Protein AF-A0A9Q9VD80-F1 (afdb_monomer)

Nearest PDB structures (foldseek):
  3ktr-assembly1_A  TM=9.988E-01  e=7.531E-08  Homo sapiens
  7bn3-assembly1_A  TM=9.662E-01  e=5.902E-08  Homo sapiens
  2x04-assembly2_A  TM=9.852E-01  e=6.667E-08  Homo sapiens
  3kuj-assembly1_A  TM=9.696E-01  e=1.767E-07  Homo sapiens
  4ive-assembly1_A  TM=9.816E-01  e=1.789E-06  Homo sapiens

Solvent-accessible surface area (backbone atoms only — not comparable to full-atom values): 4441 Å² total; per-residue (Å²): 122,70,90,80,49,59,72,70,55,42,46,51,57,50,40,69,62,47,33,63,62,40,31,74,76,37,66,92,49,18,72,61,44,40,56,59,57,61,74,50,58,68,71,59,54,51,49,29,74,75,28,69,67,57,35,50,55,52,50,53,52,44,50,52,52,53,50,54,50,52,54,50,58,62,74,75,107

Sequence (77 aa):
MLAAAPLKEQKQLLGERLYPLIQALHPNLAGKITGMLLEIDNSELLHMLESPESLHSKVEEAVAVLQAHQAKELSAK

Mean predicted aligned error: 5.1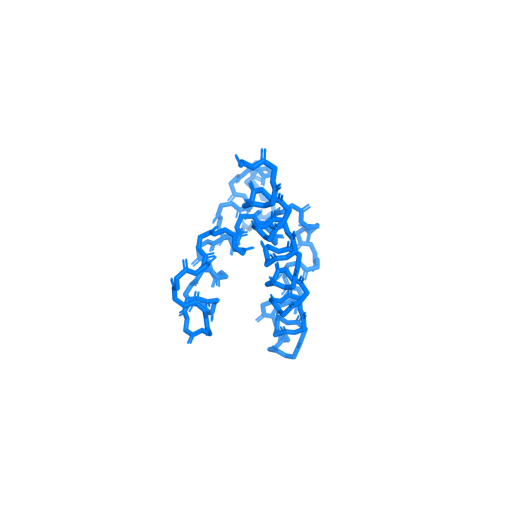9 Å

Foldseek 3Di:
DLVPDDLVVSLVVLLVLLQVVLCVVPVPCSVVLSVVCSVDDSVLSVVCSVDVVSVVVSSVVSVVVVVVVVVVVVVVD

Secondary structure (DSSP, 8-state):
-GGGS-HHHHHHHHHHHHHHHHHHH-TTTHHHHHHHHTTS-HHHHHHHHH-HHHHHHHHHHHHHHHHHHHHHHHHT-

Organism: Cyprinus carpio (NCBI:txid7962)

InterPro do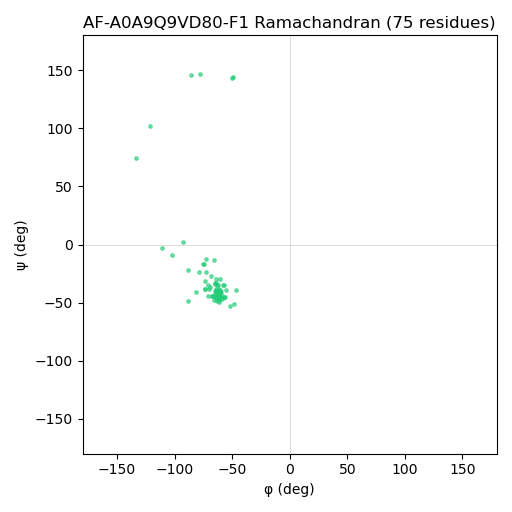mains:
  IPR002004 Polyadenylate-binding protein/Hyperplastic disc protein, C-terminal [PF00658] (1-66)
  IPR002004 Polyadenylate-binding protein/Hyperplastic disc protein, C-terminal [PS51309] (1-71)
  IPR002004 Polyadenylate-binding protein/Hyperplastic disc protein, C-terminal [SM00517] (6-69)
  IPR036053 PABC (PABP) domain [SSF63570] (1-73)

pLDDT: mean 88.4, std 11.12, range [51.0, 96.31]

Structure (mmCIF, N/CA/C/O backbone):
data_AF-A0A9Q9VD80-F1
#
_entry.id   AF-A0A9Q9VD80-F1
#
loop_
_atom_site.group_PD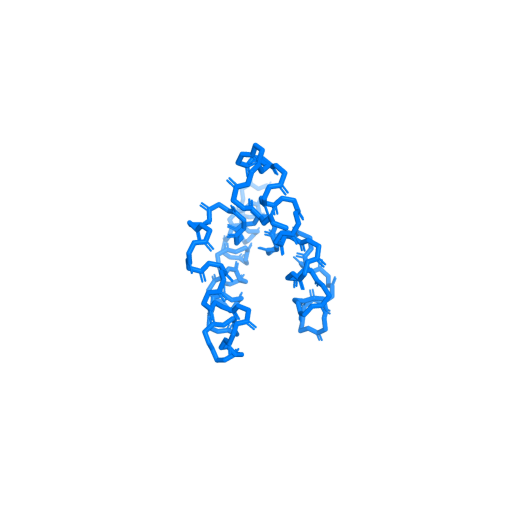B
_atom_site.id
_atom_site.type_symbol
_atom_site.label_atom_id
_atom_site.label_alt_id
_atom_site.label_comp_id
_atom_site.label_asym_id
_atom_site.label_entity_id
_atom_site.label_seq_id
_atom_site.pdbx_PDB_ins_code
_atom_site.Cartn_x
_atom_site.Cartn_y
_atom_site.Cartn_z
_atom_site.occupancy
_atom_site.B_iso_or_equiv
_atom_site.auth_seq_id
_atom_site.auth_comp_id
_atom_site.auth_asym_id
_atom_site.auth_atom_id
_atom_site.pdbx_PDB_model_num
ATOM 1 N N . MET A 1 1 ? 9.819 7.020 -18.552 1.00 51.00 1 MET A N 1
ATOM 2 C CA . MET A 1 1 ? 11.062 6.753 -17.799 1.00 51.00 1 MET A CA 1
ATOM 3 C C . MET A 1 1 ? 10.804 7.051 -16.329 1.00 51.00 1 MET A C 1
ATOM 5 O O . MET A 1 1 ? 10.752 8.216 -15.974 1.00 51.00 1 MET A O 1
ATOM 9 N N . LEU A 1 2 ? 10.578 6.031 -15.495 1.00 52.22 2 LEU A N 1
ATOM 10 C CA . LEU A 1 2 ? 10.359 6.214 -14.047 1.00 52.22 2 LEU A CA 1
ATOM 11 C C . LEU A 1 2 ? 11.657 6.591 -13.302 1.00 52.22 2 LEU A C 1
ATOM 13 O O . LEU A 1 2 ? 11.597 7.246 -12.273 1.00 52.22 2 LEU A O 1
ATOM 17 N N . ALA A 1 3 ? 12.828 6.257 -13.858 1.00 56.34 3 ALA A N 1
ATOM 18 C CA . ALA A 1 3 ? 14.133 6.459 -13.218 1.00 56.34 3 ALA A CA 1
ATOM 19 C C . ALA A 1 3 ? 14.627 7.923 -13.150 1.00 56.34 3 ALA A C 1
ATOM 21 O O . ALA A 1 3 ? 15.590 8.195 -12.444 1.00 56.34 3 ALA A O 1
ATOM 22 N N . ALA A 1 4 ? 13.999 8.857 -13.876 1.00 60.12 4 ALA A N 1
ATOM 23 C CA . ALA A 1 4 ? 14.420 10.265 -13.940 1.00 60.12 4 ALA A CA 1
ATOM 24 C C . ALA A 1 4 ? 13.561 11.212 -13.079 1.00 60.12 4 ALA A C 1
ATOM 26 O O . ALA A 1 4 ? 13.899 12.384 -12.936 1.00 60.12 4 ALA A O 1
ATOM 27 N N . ALA A 1 5 ? 12.450 10.718 -12.527 1.00 61.84 5 ALA A N 1
ATOM 28 C CA . ALA A 1 5 ? 11.552 11.504 -11.691 1.00 61.84 5 ALA A CA 1
ATOM 29 C C . ALA A 1 5 ? 12.036 11.501 -10.226 1.00 61.84 5 ALA A C 1
ATOM 31 O O . ALA A 1 5 ? 12.554 10.475 -9.768 1.00 61.84 5 ALA A O 1
ATOM 32 N N . PRO A 1 6 ? 11.855 12.595 -9.462 1.00 77.25 6 PRO A N 1
ATOM 33 C CA . PRO A 1 6 ? 12.066 12.606 -8.016 1.00 77.25 6 PRO A CA 1
ATOM 34 C C . PRO A 1 6 ? 11.346 11.432 -7.335 1.00 77.25 6 PRO A C 1
ATOM 36 O O . PRO A 1 6 ? 10.233 11.079 -7.721 1.00 77.25 6 PRO A O 1
ATOM 39 N N . LEU A 1 7 ? 11.939 10.849 -6.286 1.00 75.81 7 LEU A N 1
ATOM 40 C CA . LEU A 1 7 ? 11.386 9.687 -5.558 1.00 75.81 7 LEU A CA 1
ATOM 41 C C . LEU A 1 7 ? 9.893 9.832 -5.213 1.00 75.81 7 LEU A C 1
ATOM 43 O O . LEU A 1 7 ? 9.127 8.880 -5.345 1.00 75.81 7 LEU A O 1
ATOM 47 N N . LYS A 1 8 ? 9.469 11.042 -4.834 1.00 79.38 8 LYS A N 1
ATOM 48 C CA . LYS A 1 8 ? 8.071 11.368 -4.532 1.00 79.38 8 LYS A CA 1
ATOM 49 C C . LYS A 1 8 ? 7.137 11.188 -5.738 1.00 79.38 8 LYS A C 1
ATOM 51 O O . LYS A 1 8 ? 6.046 10.651 -5.581 1.00 79.38 8 LYS A O 1
ATOM 56 N N . GLU A 1 9 ? 7.561 11.598 -6.929 1.00 86.06 9 GLU A N 1
ATOM 57 C CA . GLU A 1 9 ? 6.779 11.418 -8.159 1.00 86.06 9 GLU A CA 1
ATOM 58 C C . GLU A 1 9 ? 6.702 9.943 -8.559 1.00 86.06 9 GLU A C 1
ATOM 60 O O . GLU A 1 9 ? 5.647 9.477 -8.979 1.00 86.06 9 GLU A O 1
ATOM 65 N N . GLN A 1 10 ? 7.777 9.172 -8.359 1.00 86.88 10 GLN A N 1
ATOM 66 C CA . GLN A 1 10 ? 7.751 7.727 -8.614 1.00 86.88 10 GLN A CA 1
ATOM 67 C C . 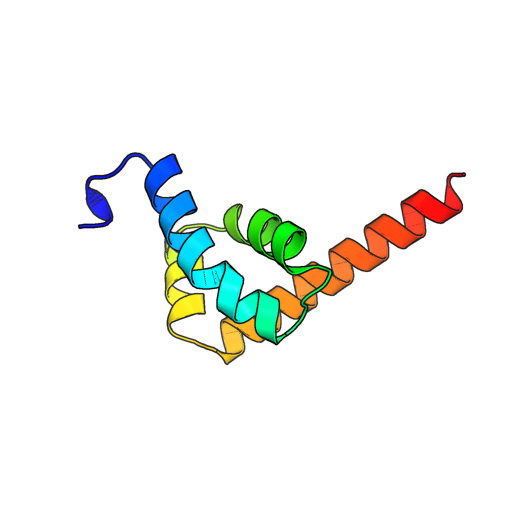GLN A 1 10 ? 6.710 7.023 -7.736 1.00 86.88 10 GLN A C 1
ATOM 69 O O . GLN A 1 10 ? 5.918 6.227 -8.235 1.00 86.88 10 GLN A O 1
ATOM 74 N N . LYS A 1 11 ? 6.673 7.357 -6.441 1.00 89.81 11 LYS A N 1
ATOM 75 C CA . LYS A 1 11 ? 5.673 6.841 -5.496 1.00 89.81 11 LYS A CA 1
ATOM 76 C C . LYS A 1 11 ? 4.258 7.233 -5.895 1.00 89.81 11 LYS A C 1
ATOM 78 O O . LYS A 1 11 ? 3.363 6.398 -5.849 1.00 89.81 11 LYS A O 1
ATOM 83 N N . GLN A 1 12 ? 4.059 8.475 -6.326 1.00 90.94 12 GLN A N 1
ATOM 84 C CA . GLN A 1 12 ? 2.754 8.939 -6.784 1.00 90.94 12 GLN A CA 1
ATOM 85 C C . GLN A 1 12 ? 2.270 8.138 -8.000 1.00 90.94 12 GLN A C 1
ATOM 87 O O . GLN A 1 12 ? 1.151 7.632 -7.989 1.00 90.94 12 GLN A O 1
ATOM 92 N N . LEU A 1 13 ? 3.140 7.924 -8.991 1.00 92.50 13 LEU A N 1
ATOM 93 C CA . LEU A 1 13 ? 2.822 7.112 -10.168 1.00 92.50 13 LEU A CA 1
ATOM 94 C C . LEU A 1 13 ? 2.538 5.648 -9.807 1.00 92.50 13 LEU A C 1
ATOM 96 O O . LEU A 1 13 ? 1.619 5.050 -10.362 1.00 92.50 13 LEU A O 1
ATOM 100 N N . LEU A 1 14 ? 3.289 5.061 -8.870 1.00 93.31 14 LEU A N 1
ATOM 101 C CA . LEU A 1 14 ? 3.013 3.711 -8.363 1.00 93.31 14 LEU A CA 1
ATOM 102 C C . LEU A 1 14 ? 1.663 3.653 -7.640 1.00 93.31 14 LEU A C 1
ATOM 104 O O . LEU A 1 14 ? 0.897 2.713 -7.840 1.00 93.31 14 LEU A O 1
ATOM 108 N N . GLY A 1 15 ? 1.336 4.681 -6.859 1.00 94.81 15 GLY A N 1
ATOM 109 C CA . GLY A 1 15 ? 0.070 4.798 -6.143 1.00 94.81 15 GLY A CA 1
ATOM 110 C C . GLY A 1 15 ? -1.124 4.836 -7.085 1.00 94.81 15 GLY A C 1
ATOM 111 O O . GLY A 1 15 ? -2.082 4.097 -6.885 1.00 94.81 15 GLY A O 1
ATOM 112 N N . GLU A 1 16 ? -1.038 5.624 -8.157 1.00 95.06 16 GLU A N 1
ATOM 113 C CA . GLU A 1 16 ? -2.072 5.702 -9.197 1.00 95.06 16 GLU A CA 1
ATOM 114 C C . GLU A 1 16 ? -2.308 4.358 -9.903 1.00 95.06 16 GLU A C 1
ATOM 116 O O . GLU A 1 16 ? -3.424 4.073 -10.336 1.00 95.06 16 GLU A O 1
ATOM 121 N N . ARG A 1 17 ? -1.278 3.505 -9.998 1.00 94.31 17 ARG A N 1
ATOM 122 C CA . ARG A 1 17 ? -1.388 2.152 -10.568 1.00 94.31 17 ARG A CA 1
ATOM 123 C C . ARG A 1 17 ? -1.944 1.137 -9.574 1.00 94.31 17 ARG A C 1
ATOM 125 O O . ARG A 1 17 ? -2.758 0.303 -9.958 1.00 94.31 17 ARG A O 1
ATOM 132 N N . LEU A 1 18 ? -1.524 1.210 -8.313 1.00 94.69 18 LEU A N 1
ATOM 133 C CA . LEU A 1 18 ? -1.947 0.292 -7.254 1.00 94.69 18 LEU A CA 1
ATOM 134 C C . LEU A 1 18 ? -3.382 0.555 -6.792 1.00 94.69 18 LEU A C 1
ATOM 136 O O . LEU A 1 18 ? -4.124 -0.388 -6.528 1.00 94.69 18 LEU A O 1
ATOM 140 N N . TYR A 1 19 ? -3.789 1.822 -6.709 1.00 96.31 19 TYR A N 1
ATOM 141 C CA . TYR A 1 19 ? -5.094 2.223 -6.189 1.00 96.31 19 TYR A CA 1
ATOM 142 C C . TYR A 1 19 ? -6.284 1.493 -6.832 1.00 96.31 19 TYR A C 1
ATOM 144 O O . TYR A 1 19 ? -7.060 0.909 -6.079 1.00 96.31 19 TYR A O 1
ATOM 152 N N . PRO A 1 20 ? -6.458 1.451 -8.170 1.00 96.12 20 PRO A N 1
ATOM 153 C CA . PRO A 1 20 ? -7.610 0.775 -8.773 1.00 96.12 20 PRO A CA 1
ATOM 154 C C . PRO A 1 20 ? -7.627 -0.737 -8.502 1.00 96.12 20 PRO A C 1
ATOM 156 O O . PRO A 1 20 ? -8.700 -1.314 -8.333 1.00 96.12 20 PRO A O 1
ATOM 159 N N . LEU A 1 21 ? -6.454 -1.376 -8.408 1.00 94.88 21 LEU A N 1
ATOM 160 C CA . LEU A 1 21 ? -6.344 -2.804 -8.087 1.00 94.88 21 LEU A CA 1
ATOM 161 C C . LEU A 1 21 ? -6.794 -3.076 -6.649 1.00 94.88 21 LEU A C 1
ATOM 163 O O . LEU A 1 21 ? -7.567 -3.994 -6.391 1.00 94.88 21 LEU A O 1
ATOM 167 N N . ILE A 1 22 ? -6.351 -2.235 -5.716 1.00 95.31 22 ILE A N 1
ATOM 168 C CA . ILE A 1 22 ? -6.725 -2.333 -4.304 1.00 95.31 22 ILE A CA 1
ATOM 169 C C . ILE A 1 22 ? -8.199 -1.960 -4.118 1.00 95.31 22 ILE A C 1
ATOM 171 O O . ILE A 1 22 ? -8.895 -2.597 -3.335 1.00 95.31 22 ILE A O 1
ATOM 175 N N . GLN A 1 23 ? -8.704 -0.966 -4.851 1.00 95.75 23 GLN A N 1
ATOM 176 C CA . GLN A 1 23 ? -10.100 -0.535 -4.795 1.00 95.75 23 GLN A CA 1
ATOM 177 C C . GLN A 1 23 ? -11.065 -1.633 -5.240 1.00 95.75 23 GLN A C 1
ATOM 179 O O . GLN A 1 23 ? -12.142 -1.744 -4.661 1.00 95.75 23 GLN A O 1
ATOM 184 N N . ALA A 1 24 ? -10.683 -2.461 -6.213 1.00 94.12 24 ALA A N 1
ATOM 185 C CA . ALA A 1 24 ? -11.477 -3.619 -6.614 1.00 94.12 24 ALA A CA 1
ATOM 186 C C . ALA A 1 24 ? -11.607 -4.676 -5.498 1.00 94.12 24 ALA A C 1
ATOM 188 O O . ALA A 1 24 ? -12.627 -5.358 -5.432 1.00 94.12 24 ALA A O 1
ATOM 189 N N . LEU A 1 25 ? -10.607 -4.793 -4.616 1.00 91.69 25 LEU A N 1
ATOM 190 C CA . LEU A 1 25 ? -10.597 -5.745 -3.497 1.00 91.69 25 LEU A CA 1
ATOM 191 C C . LEU A 1 25 ? -11.247 -5.160 -2.234 1.00 91.69 25 LEU A C 1
ATOM 193 O O . LEU A 1 25 ? -12.107 -5.783 -1.619 1.00 91.69 25 LEU A O 1
ATOM 197 N N . HIS A 1 26 ? -10.855 -3.939 -1.864 1.00 93.50 26 HIS A N 1
ATOM 198 C CA . HIS A 1 26 ? -11.242 -3.263 -0.624 1.00 93.50 26 HIS A CA 1
ATOM 199 C C . HIS A 1 26 ? -11.669 -1.807 -0.890 1.00 93.50 26 HIS A C 1
ATOM 201 O O . HIS A 1 26 ? -10.938 -0.875 -0.535 1.00 93.50 26 HIS A O 1
ATOM 207 N N . PRO A 1 27 ? -12.869 -1.561 -1.457 1.00 93.19 27 PRO A N 1
ATOM 208 C CA . PRO A 1 27 ? -13.296 -0.226 -1.893 1.00 93.19 27 PRO A CA 1
ATOM 209 C C . PRO A 1 27 ? -13.243 0.841 -0.791 1.00 93.19 27 PRO A C 1
ATOM 211 O O . PRO A 1 27 ? -12.835 1.976 -1.029 1.00 93.19 27 PRO A O 1
ATOM 214 N N . ASN A 1 28 ? -13.616 0.464 0.436 1.00 92.88 28 ASN A N 1
ATOM 215 C CA . ASN A 1 28 ? -13.718 1.381 1.575 1.00 92.88 28 ASN A CA 1
ATOM 216 C C . ASN A 1 28 ? -12.362 1.718 2.213 1.00 92.88 28 ASN A C 1
ATOM 218 O O . ASN A 1 28 ? -12.231 2.740 2.884 1.00 92.88 28 ASN A O 1
ATOM 222 N N . LEU A 1 29 ? -11.361 0.850 2.039 1.00 93.06 29 LEU A N 1
ATOM 223 C CA . LEU A 1 29 ? -10.040 0.991 2.659 1.00 93.06 29 LEU A CA 1
ATOM 224 C C . 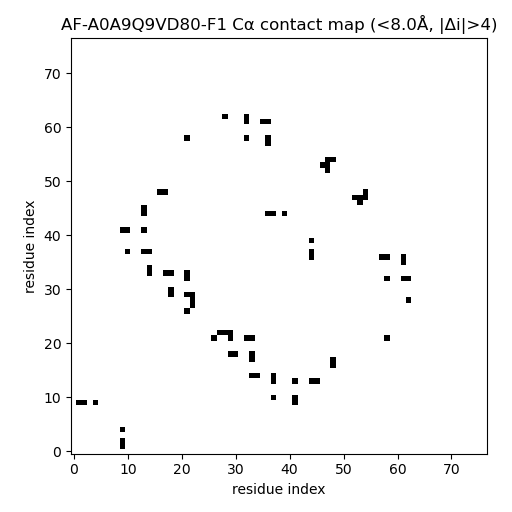LEU A 1 29 ? -8.941 1.308 1.643 1.00 93.06 29 LEU A C 1
ATOM 226 O O . LEU A 1 29 ? -7.813 1.572 2.054 1.00 93.06 29 LEU A O 1
ATOM 230 N N . ALA A 1 30 ? -9.272 1.353 0.349 1.00 94.69 30 ALA A N 1
ATOM 231 C CA . ALA A 1 30 ? -8.324 1.507 -0.748 1.00 94.69 30 ALA A CA 1
ATOM 232 C C . ALA A 1 30 ? -7.323 2.641 -0.519 1.00 94.69 30 ALA A C 1
ATOM 234 O O . ALA A 1 30 ? -6.125 2.404 -0.540 1.00 94.69 30 ALA A O 1
ATOM 235 N N . GLY A 1 31 ? -7.795 3.848 -0.188 1.00 94.81 31 GLY A N 1
ATOM 236 C CA . GLY A 1 31 ? -6.905 4.992 0.040 1.00 94.81 31 GLY A CA 1
ATOM 237 C C . GLY A 1 31 ? -5.908 4.778 1.186 1.00 94.81 31 GLY A C 1
ATOM 238 O O . GLY A 1 31 ? -4.735 5.116 1.048 1.00 94.81 31 GLY A O 1
ATOM 239 N N . LYS A 1 32 ? -6.348 4.174 2.299 1.00 95.06 32 LYS A N 1
ATOM 240 C CA . LYS A 1 32 ? -5.475 3.889 3.451 1.00 95.06 32 LYS A CA 1
ATOM 241 C C . LYS A 1 32 ? -4.478 2.777 3.133 1.00 95.06 32 LYS A C 1
ATOM 243 O O . LYS A 1 32 ? -3.300 2.925 3.435 1.00 95.06 32 LYS A O 1
ATOM 248 N N . ILE A 1 33 ? -4.940 1.702 2.496 1.00 95.69 33 ILE A N 1
ATOM 249 C CA . ILE A 1 33 ? -4.093 0.572 2.099 1.00 95.69 33 ILE A CA 1
ATOM 250 C C . ILE A 1 33 ? -3.048 1.037 1.084 1.00 95.69 33 ILE A C 1
ATOM 252 O O . ILE A 1 33 ? -1.866 0.796 1.288 1.00 95.69 33 ILE A O 1
ATOM 256 N N . THR A 1 34 ? -3.444 1.761 0.031 1.00 95.44 34 THR A N 1
ATOM 257 C CA . THR A 1 34 ? -2.498 2.307 -0.953 1.00 95.44 34 THR A CA 1
ATOM 258 C C . THR A 1 34 ? -1.469 3.208 -0.277 1.00 95.44 34 THR A C 1
ATOM 260 O O . THR A 1 34 ? -0.284 3.046 -0.536 1.00 95.44 34 THR A O 1
ATOM 263 N N . GLY A 1 35 ? -1.890 4.099 0.628 1.00 94.56 35 GLY A N 1
ATOM 264 C CA . GLY A 1 35 ? -0.966 4.936 1.397 1.00 94.56 35 GLY A CA 1
ATOM 265 C C . GLY A 1 35 ? 0.051 4.119 2.199 1.00 94.56 35 GLY A C 1
ATOM 266 O O . GLY A 1 35 ? 1.238 4.405 2.131 1.00 94.56 35 GLY A O 1
ATOM 267 N N . MET A 1 36 ? -0.390 3.061 2.887 1.00 93.88 36 MET A N 1
ATOM 268 C CA . MET A 1 36 ? 0.507 2.172 3.636 1.00 93.88 36 MET A CA 1
ATOM 269 C C . MET A 1 36 ? 1.472 1.402 2.732 1.00 93.88 36 MET A C 1
ATOM 271 O O . MET A 1 36 ? 2.651 1.292 3.051 1.00 93.88 36 MET A O 1
ATOM 275 N N . LEU A 1 37 ? 0.994 0.882 1.599 1.00 94.06 37 LEU A N 1
ATOM 276 C CA . LEU A 1 37 ? 1.834 0.162 0.642 1.00 94.06 37 LEU A CA 1
ATOM 277 C C . LEU 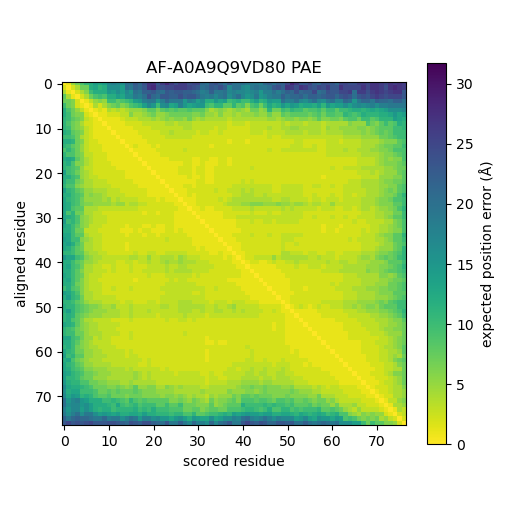A 1 37 ? 2.879 1.088 0.012 1.00 94.06 37 LEU A C 1
ATOM 279 O O . LEU A 1 37 ? 3.996 0.659 -0.248 1.00 94.06 37 LEU A O 1
ATOM 283 N N . LEU A 1 38 ? 2.567 2.370 -0.191 1.00 94.38 38 LEU A N 1
ATOM 284 C CA . LEU A 1 38 ? 3.524 3.334 -0.735 1.00 94.38 38 LEU A CA 1
ATOM 285 C C . LEU A 1 38 ? 4.721 3.616 0.181 1.00 94.38 38 LEU A C 1
ATOM 287 O O . LEU A 1 38 ? 5.715 4.153 -0.303 1.00 94.38 38 LEU A O 1
ATOM 291 N N . GLU A 1 39 ? 4.693 3.215 1.449 1.00 92.00 39 GLU A N 1
ATOM 292 C CA . GLU A 1 39 ? 5.865 3.279 2.331 1.00 92.00 39 GLU A CA 1
ATOM 293 C C . GLU A 1 39 ? 6.901 2.176 2.015 1.00 92.00 39 GLU A C 1
ATOM 295 O O . GLU A 1 39 ? 8.066 2.304 2.381 1.00 92.00 39 GLU A O 1
ATOM 300 N N . ILE A 1 40 ? 6.518 1.128 1.274 1.00 91.88 40 ILE A N 1
ATOM 301 C CA . ILE A 1 40 ? 7.386 0.008 0.864 1.00 91.88 40 ILE A CA 1
ATOM 302 C C . ILE A 1 40 ? 8.292 0.420 -0.302 1.00 91.88 40 ILE A C 1
ATOM 304 O O . ILE A 1 40 ? 7.870 1.182 -1.167 1.00 91.88 40 ILE A O 1
ATOM 308 N N . ASP A 1 41 ? 9.519 -0.093 -0.390 1.00 92.00 41 ASP A N 1
ATOM 309 C CA . ASP A 1 41 ? 10.463 0.213 -1.472 1.00 92.00 41 ASP A CA 1
ATOM 310 C C . ASP A 1 41 ? 9.881 0.060 -2.891 1.00 92.00 41 ASP A C 1
ATOM 312 O O . ASP A 1 41 ? 9.115 -0.854 -3.199 1.00 92.00 41 ASP A O 1
ATOM 316 N N . ASN A 1 42 ? 10.291 0.954 -3.801 1.00 90.94 42 ASN A N 1
ATOM 317 C CA . ASN A 1 42 ? 9.764 0.997 -5.173 1.00 90.94 42 ASN A CA 1
ATOM 318 C C . ASN A 1 42 ? 9.973 -0.319 -5.934 1.00 90.94 42 ASN A C 1
ATOM 320 O O . ASN A 1 42 ? 9.129 -0.687 -6.744 1.00 90.94 42 ASN A O 1
ATOM 324 N N . SER A 1 43 ? 11.080 -1.024 -5.689 1.00 90.88 43 SER A N 1
ATOM 325 C CA . SER A 1 43 ? 11.357 -2.324 -6.310 1.00 90.88 43 SER A CA 1
ATOM 326 C C . SER A 1 43 ? 10.345 -3.389 -5.900 1.00 90.88 43 SER A C 1
ATOM 328 O O . SER A 1 43 ? 9.910 -4.174 -6.737 1.00 90.88 43 SER A O 1
ATOM 330 N N . GLU A 1 44 ? 9.939 -3.398 -4.632 1.00 92.56 44 GLU A N 1
ATOM 331 C CA . GLU A 1 44 ? 8.944 -4.343 -4.132 1.00 92.56 44 GLU A CA 1
ATOM 332 C C . GLU A 1 44 ? 7.543 -3.966 -4.630 1.00 92.56 44 GLU A C 1
ATOM 334 O O . GLU A 1 44 ? 6.801 -4.835 -5.080 1.00 92.56 44 GLU A O 1
ATOM 339 N N . LEU A 1 45 ? 7.215 -2.670 -4.694 1.00 93.12 45 LEU A N 1
ATOM 340 C CA . LEU A 1 45 ? 5.962 -2.205 -5.300 1.00 93.12 45 LEU A CA 1
ATOM 341 C C . LEU A 1 45 ? 5.849 -2.565 -6.786 1.00 93.12 45 LEU A C 1
ATOM 343 O O . LEU A 1 45 ? 4.767 -2.923 -7.251 1.00 93.12 45 LEU A O 1
ATOM 347 N N . LEU A 1 46 ? 6.952 -2.492 -7.534 1.00 93.12 46 LEU A N 1
ATOM 348 C CA . LEU A 1 46 ? 6.994 -2.944 -8.926 1.00 93.12 46 LEU A CA 1
ATOM 349 C C . LEU A 1 46 ? 6.762 -4.455 -9.024 1.00 93.12 46 LEU A C 1
ATOM 351 O O . LEU A 1 46 ? 5.932 -4.882 -9.820 1.00 93.12 46 LEU A O 1
ATOM 355 N N . HIS A 1 47 ? 7.406 -5.251 -8.167 1.00 93.62 47 HIS A N 1
ATOM 356 C CA . HIS A 1 47 ? 7.167 -6.695 -8.111 1.00 93.62 47 HIS A CA 1
ATOM 357 C C . HIS A 1 47 ? 5.699 -7.030 -7.788 1.00 93.62 47 HIS A C 1
ATOM 359 O O . HIS A 1 47 ? 5.111 -7.922 -8.395 1.00 93.62 47 HIS A O 1
ATOM 365 N N . MET A 1 48 ? 5.062 -6.285 -6.882 1.00 93.38 48 MET A N 1
ATOM 366 C CA . MET A 1 48 ? 3.638 -6.449 -6.566 1.00 93.38 48 MET A CA 1
ATOM 367 C C . MET A 1 48 ? 2.723 -6.112 -7.751 1.00 93.38 48 MET A C 1
ATOM 369 O O . MET A 1 48 ? 1.685 -6.744 -7.918 1.00 93.38 48 MET A O 1
ATOM 373 N N . LEU A 1 49 ? 3.089 -5.13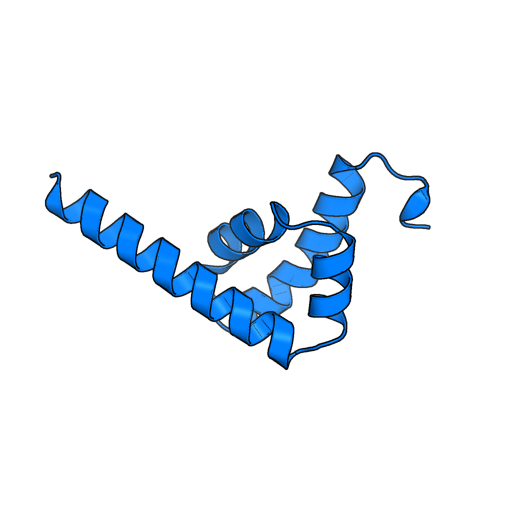9 -8.590 1.00 92.00 49 LEU A N 1
ATOM 374 C CA . LEU A 1 49 ? 2.339 -4.834 -9.814 1.00 92.00 49 LEU A CA 1
ATOM 375 C C . LEU A 1 49 ? 2.448 -5.951 -10.863 1.00 92.00 49 LEU A C 1
ATOM 377 O O . LEU A 1 49 ? 1.541 -6.109 -11.677 1.00 92.00 49 LEU A O 1
ATOM 381 N N . GLU A 1 50 ? 3.535 -6.720 -10.841 1.00 93.12 50 GLU A N 1
ATOM 382 C CA . GLU A 1 50 ? 3.770 -7.853 -11.742 1.00 93.12 50 GLU A CA 1
ATOM 383 C C . GLU A 1 50 ? 3.203 -9.176 -11.196 1.00 93.12 50 GLU A C 1
ATOM 385 O O . GLU A 1 50 ? 2.911 -10.087 -11.971 1.00 93.12 50 GLU A O 1
ATOM 390 N N . SER A 1 51 ? 3.002 -9.278 -9.876 1.00 94.25 51 SER A N 1
ATOM 391 C CA . SER A 1 51 ? 2.519 -10.479 -9.188 1.00 94.25 51 SER A CA 1
ATOM 392 C C . SER A 1 51 ? 1.223 -10.217 -8.405 1.00 94.25 51 SER A C 1
ATOM 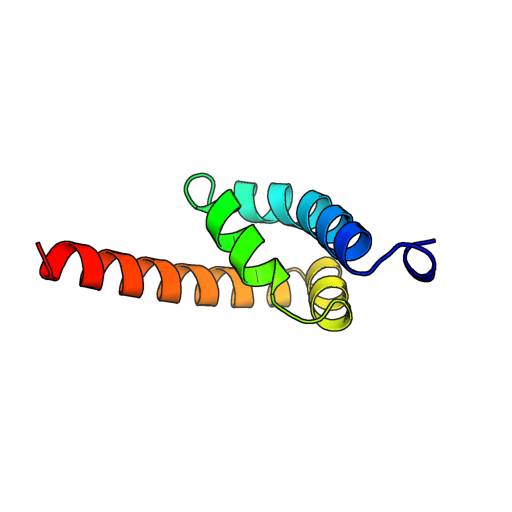394 O O . SER A 1 51 ? 1.263 -9.709 -7.277 1.00 94.25 51 SER A O 1
ATOM 396 N N . PRO A 1 52 ? 0.057 -10.631 -8.943 1.00 89.94 52 PRO A N 1
ATOM 397 C CA . PRO A 1 52 ? -1.231 -10.497 -8.261 1.00 89.94 52 PRO A CA 1
ATOM 398 C C . PRO A 1 52 ? -1.274 -11.179 -6.888 1.00 89.94 52 PRO A C 1
ATOM 400 O O . PRO A 1 52 ? -1.898 -10.662 -5.964 1.00 89.94 52 PRO A O 1
ATOM 403 N N . GLU A 1 53 ? -0.588 -12.315 -6.733 1.00 94.06 53 GLU A N 1
ATOM 404 C CA . GLU A 1 53 ? -0.498 -13.035 -5.457 1.00 94.06 53 GLU A CA 1
ATOM 405 C C . GLU A 1 53 ? 0.271 -12.224 -4.409 1.00 94.06 53 GLU A C 1
ATOM 407 O O . GLU A 1 53 ? -0.185 -12.084 -3.272 1.00 94.06 53 GLU A O 1
ATOM 412 N N . SER A 1 54 ? 1.401 -11.624 -4.806 1.00 94.12 54 SER A N 1
ATOM 413 C CA . SER A 1 54 ? 2.193 -10.750 -3.934 1.00 94.12 54 SER A CA 1
ATOM 414 C C . SER A 1 54 ? 1.397 -9.515 -3.518 1.00 94.12 54 SER A C 1
ATOM 416 O O . SER A 1 54 ? 1.435 -9.128 -2.348 1.00 94.12 54 SER A O 1
ATOM 418 N N . LEU A 1 55 ? 0.662 -8.906 -4.456 1.00 94.12 55 LEU A N 1
ATOM 419 C CA . LEU A 1 55 ? -0.205 -7.769 -4.162 1.00 94.12 55 LEU A CA 1
ATOM 420 C C . LEU A 1 55 ? -1.293 -8.152 -3.160 1.00 94.12 55 LEU A C 1
ATOM 422 O O . LEU A 1 55 ? -1.459 -7.467 -2.154 1.00 94.12 55 LEU A O 1
ATOM 426 N N . HIS A 1 56 ? -2.000 -9.254 -3.405 1.00 94.62 56 HIS A N 1
ATOM 427 C CA . HIS A 1 56 ? -3.083 -9.708 -2.540 1.00 94.62 56 HIS A CA 1
ATOM 428 C C . HIS A 1 56 ? -2.587 -10.007 -1.120 1.00 94.62 56 HIS A C 1
ATOM 430 O O . HIS A 1 56 ? -3.167 -9.503 -0.162 1.00 94.62 56 HIS A O 1
ATOM 436 N N . SER A 1 57 ? -1.464 -10.720 -0.975 1.00 95.06 57 SER A N 1
ATOM 437 C CA . SER A 1 57 ? -0.870 -11.005 0.339 1.00 95.06 57 SER A CA 1
ATOM 438 C C . SER A 1 57 ? -0.579 -9.727 1.129 1.00 95.06 57 SER A C 1
ATOM 440 O O . SER A 1 57 ? -0.916 -9.637 2.309 1.00 95.06 57 SER A O 1
ATOM 442 N N . LYS A 1 58 ? 0.010 -8.706 0.492 1.00 94.19 58 LYS A N 1
ATOM 443 C CA . LYS A 1 58 ? 0.319 -7.440 1.175 1.00 94.19 58 LYS A CA 1
ATOM 444 C C . LYS A 1 58 ? -0.892 -6.570 1.445 1.00 94.19 58 LYS A C 1
ATOM 446 O O . LYS A 1 58 ? -0.916 -5.874 2.458 1.00 94.19 58 LYS A O 1
ATOM 451 N N . VAL A 1 59 ? -1.905 -6.629 0.590 1.00 95.00 59 VAL A N 1
ATOM 452 C CA . VAL A 1 59 ? -3.188 -5.978 0.855 1.00 95.00 59 VAL A CA 1
ATOM 453 C C . VAL A 1 59 ? -3.839 -6.579 2.101 1.00 95.00 59 VAL A C 1
ATOM 455 O O . VAL A 1 59 ? -4.242 -5.821 2.979 1.00 95.00 59 VAL A O 1
ATOM 458 N N . GLU A 1 60 ? -3.866 -7.904 2.237 1.00 95.19 60 GLU A N 1
ATOM 459 C CA . GLU A 1 60 ? -4.441 -8.570 3.414 1.00 95.19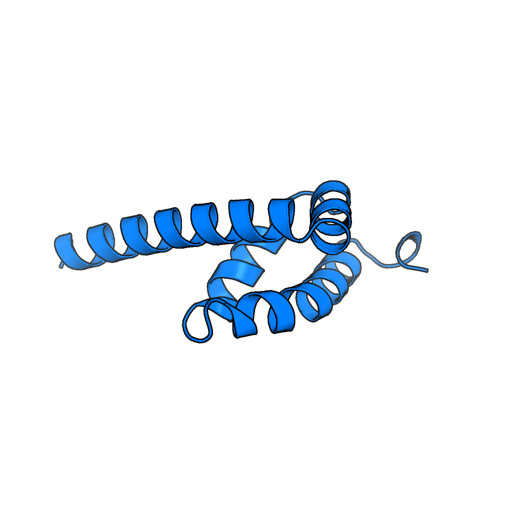 60 GLU A CA 1
ATOM 460 C C . GLU A 1 60 ? -3.661 -8.265 4.703 1.00 95.19 60 GLU A C 1
ATOM 462 O O . GLU A 1 60 ? -4.262 -7.968 5.739 1.00 95.19 60 GLU A O 1
ATOM 467 N N . GLU A 1 61 ? -2.326 -8.232 4.646 1.00 94.81 61 GLU A N 1
ATOM 468 C CA . GLU A 1 61 ? -1.502 -7.783 5.778 1.00 94.81 61 GLU A CA 1
ATOM 469 C C . GLU A 1 61 ? -1.837 -6.337 6.188 1.00 94.81 61 GLU A C 1
ATOM 471 O O . GLU A 1 61 ? -2.051 -6.053 7.371 1.00 94.81 61 GLU A O 1
ATOM 476 N N . ALA A 1 62 ? -1.937 -5.419 5.222 1.00 94.81 62 ALA A N 1
ATOM 477 C CA . ALA A 1 62 ? -2.288 -4.026 5.489 1.00 94.81 62 ALA A CA 1
ATOM 478 C C . ALA A 1 62 ? -3.706 -3.885 6.069 1.00 94.81 62 ALA A C 1
ATOM 480 O O . ALA A 1 62 ? -3.922 -3.090 6.987 1.00 94.81 62 ALA A O 1
ATOM 481 N N . VAL A 1 63 ? -4.669 -4.678 5.587 1.00 94.12 63 VAL A N 1
ATOM 482 C CA . VAL A 1 63 ? -6.036 -4.731 6.128 1.00 94.12 63 VAL A CA 1
ATOM 483 C C . VAL A 1 63 ? -6.024 -5.182 7.585 1.00 94.12 63 VAL A C 1
ATOM 485 O O . VAL A 1 63 ? -6.632 -4.514 8.424 1.00 94.12 63 VAL A O 1
ATOM 488 N N . ALA A 1 64 ? -5.301 -6.255 7.910 1.00 93.94 64 ALA A N 1
ATOM 489 C CA . ALA A 1 64 ? -5.201 -6.759 9.276 1.00 93.94 64 ALA A CA 1
ATOM 490 C C . ALA A 1 64 ? -4.615 -5.705 10.231 1.00 93.94 64 ALA A C 1
ATOM 492 O O . ALA A 1 64 ? -5.144 -5.482 11.324 1.00 93.94 64 ALA A O 1
ATOM 493 N N . VAL A 1 65 ? -3.569 -4.990 9.801 1.00 93.12 65 VAL A N 1
ATOM 494 C CA . VAL A 1 65 ? -2.973 -3.890 10.576 1.00 93.12 65 VAL A CA 1
ATOM 495 C C . VAL A 1 65 ? -3.968 -2.741 10.771 1.00 93.12 65 VAL A C 1
ATOM 497 O O . VAL A 1 65 ? -4.128 -2.252 11.892 1.00 93.12 65 VAL A O 1
ATOM 500 N N . LEU A 1 66 ? -4.681 -2.329 9.717 1.00 91.00 66 LEU A N 1
ATOM 501 C CA . LEU A 1 66 ? -5.690 -1.266 9.797 1.00 91.00 66 LEU A CA 1
ATOM 502 C C . LEU A 1 66 ? -6.850 -1.624 10.727 1.00 91.00 66 LEU A C 1
ATOM 504 O O . LEU A 1 66 ? -7.333 -0.759 11.460 1.00 91.00 66 LEU A O 1
ATOM 508 N N . GLN A 1 67 ? -7.303 -2.876 10.701 1.00 90.44 67 GLN A N 1
ATOM 509 C CA . GLN A 1 67 ? -8.356 -3.367 11.587 1.00 90.44 67 GLN A CA 1
ATOM 510 C C . GLN A 1 67 ? -7.882 -3.405 13.042 1.00 90.44 67 GLN A C 1
ATOM 512 O O . GLN A 1 67 ? -8.590 -2.923 13.926 1.00 90.44 67 GLN A O 1
ATOM 517 N N . ALA A 1 68 ? -6.666 -3.898 13.297 1.00 90.62 68 ALA A N 1
ATOM 518 C CA . ALA A 1 68 ? -6.083 -3.913 14.636 1.00 90.62 68 ALA A CA 1
ATOM 519 C C . ALA A 1 68 ? -5.906 -2.496 15.208 1.00 90.62 68 ALA A C 1
ATOM 521 O O . ALA A 1 68 ? -6.165 -2.271 16.393 1.00 90.62 68 ALA A O 1
ATOM 522 N N . HIS A 1 69 ? -5.507 -1.528 14.376 1.00 88.81 69 HIS A N 1
ATOM 523 C CA . HIS A 1 69 ? -5.403 -0.126 14.782 1.00 88.81 69 HIS A CA 1
ATOM 524 C C . HIS A 1 69 ? -6.775 0.474 15.113 1.00 88.81 69 HIS A C 1
ATOM 526 O O . HIS A 1 69 ? -6.943 1.065 16.176 1.00 88.81 69 HIS A O 1
ATOM 532 N N . GLN A 1 70 ? -7.778 0.267 14.252 1.00 85.50 70 GLN A N 1
ATOM 533 C CA . GLN A 1 70 ? -9.140 0.763 14.486 1.00 85.50 70 GLN A CA 1
ATOM 534 C C . GLN A 1 70 ? -9.771 0.165 15.746 1.00 85.50 70 GLN A C 1
ATOM 536 O O . GLN A 1 70 ? -10.391 0.888 16.524 1.00 85.50 70 GLN A O 1
ATOM 541 N N . ALA A 1 71 ? -9.587 -1.136 15.982 1.00 84.94 71 ALA A N 1
ATOM 542 C CA . ALA A 1 71 ? -10.077 -1.796 17.188 1.00 84.94 71 ALA A CA 1
ATOM 543 C C . ALA A 1 71 ? -9.452 -1.194 18.458 1.00 84.94 71 ALA A C 1
ATOM 545 O O . ALA A 1 71 ? -10.159 -0.947 19.436 1.00 84.94 71 ALA A O 1
ATOM 546 N N . LYS A 1 72 ? -8.147 -0.890 18.428 1.00 84.12 72 LYS A N 1
ATOM 547 C CA . LYS A 1 72 ? -7.468 -0.202 19.535 1.00 84.12 72 LYS A CA 1
ATOM 548 C C . LYS A 1 72 ? -8.001 1.213 19.750 1.00 84.12 72 LYS A C 1
ATOM 550 O O . LYS A 1 72 ? -8.299 1.561 20.890 1.00 84.12 72 LYS A O 1
ATOM 555 N N . GLU A 1 73 ? -8.169 2.004 18.692 1.00 79.19 73 GLU A N 1
ATOM 556 C CA . GLU A 1 73 ? -8.689 3.377 18.798 1.00 79.19 73 GLU A CA 1
ATOM 557 C C . GLU A 1 73 ? -10.119 3.436 19.348 1.00 79.19 73 GLU A C 1
ATOM 559 O O . GLU A 1 73 ? -10.448 4.350 20.101 1.00 79.19 73 GLU A O 1
ATOM 564 N N . LEU A 1 74 ? -10.962 2.455 19.016 1.00 75.00 74 LEU A N 1
ATOM 565 C CA . LEU A 1 74 ? -12.319 2.350 19.559 1.00 75.00 74 LEU A CA 1
ATOM 566 C C . LEU A 1 74 ? -12.334 1.945 21.036 1.00 75.00 74 LEU A C 1
ATOM 568 O O . LEU A 1 74 ? -13.185 2.421 21.774 1.00 75.00 74 LEU A O 1
ATOM 572 N N . SER A 1 75 ? -11.396 1.099 21.475 1.00 74.75 75 SER A N 1
ATOM 573 C CA . SER A 1 75 ? -11.284 0.680 22.882 1.00 74.75 75 SER A CA 1
ATOM 574 C C . SER A 1 75 ? -10.699 1.752 23.810 1.00 74.75 75 SER A C 1
ATOM 576 O O . SER A 1 75 ? -10.812 1.641 25.027 1.00 74.75 75 SER A O 1
ATOM 578 N N . ALA A 1 76 ? -10.050 2.770 23.237 1.00 69.06 76 ALA A N 1
ATOM 579 C CA . ALA A 1 76 ? -9.435 3.877 23.965 1.00 69.06 76 ALA A CA 1
ATOM 580 C C . ALA A 1 76 ? -10.369 5.096 24.129 1.00 69.06 76 ALA A C 1
ATOM 582 O O . ALA A 1 76 ? -9.939 6.113 24.676 1.00 69.06 76 ALA A O 1
ATOM 583 N N . LYS A 1 77 ? -11.615 5.007 23.645 1.00 51.75 77 LYS A N 1
ATOM 584 C CA . LYS A 1 77 ? -12.687 5.991 23.853 1.00 51.75 77 LYS A CA 1
ATOM 585 C C . LYS A 1 77 ? -13.682 5.492 24.889 1.00 51.75 77 LYS A C 1
ATOM 587 O O . LYS A 1 77 ? -14.176 6.358 25.642 1.00 51.75 77 LYS A O 1
#

Radius of gyration: 13.61 Å; Cα contacts (8 Å, |Δi|>4): 43; chains: 1; bounding box: 28×26×42 Å